Protein AF-A0A6M0CN75-F1 (afdb_monomer_lite)

Sequence (116 aa):
MQEIKKIYHNDIGIGFYWKKEENSSQKKVQLVFRDTGFYLTLSQLKEFSSIIEHTTKNDACTNCPHTNCRSILLKTPASFIELAVNKTELHGVLDLVKGVLFKIEMQQLMDGICKN

Secondary structure (DSSP, 8-state):
---EEEEEEETTEEEEEEGGGTT-SS-EEEEEETTEEEEEEHHHHHHHHHHHHHHHHT-GGGG-SSS----EEEE-SSTT-EEEE-HHHHHHHHHHHHHHHHHHHHHHHHHHHTT-

Structure (mmCIF, N/CA/C/O backbone):
data_AF-A0A6M0CN75-F1
#
_entry.id   AF-A0A6M0CN75-F1
#
loop_
_atom_site.group_PDB
_atom_site.id
_atom_site.type_symbol
_atom_site.label_atom_id
_atom_site.label_alt_id
_atom_site.label_comp_id
_atom_site.label_asym_id
_atom_site.label_entity_id
_atom_site.label_seq_id
_atom_site.pdbx_PDB_ins_code
_atom_site.Cartn_x
_atom_site.Cartn_y
_atom_site.Cartn_z
_atom_site.occupancy
_atom_site.B_iso_or_equiv
_atom_site.auth_seq_id
_atom_site.auth_comp_id
_atom_site.auth_asym_id
_atom_site.auth_atom_id
_atom_site.pdbx_PDB_model_num
ATOM 1 N N . MET A 1 1 ? -14.111 -17.629 12.416 1.00 45.06 1 MET A N 1
ATOM 2 C CA . MET A 1 1 ? -13.771 -17.223 11.034 1.00 45.06 1 MET A CA 1
ATOM 3 C C . MET A 1 1 ? -13.168 -15.831 11.097 1.00 45.06 1 MET A C 1
ATOM 5 O O . MET A 1 1 ? -13.750 -14.988 11.762 1.00 45.06 1 MET A O 1
ATOM 9 N N . GLN A 1 2 ? -11.963 -15.607 10.563 1.00 55.19 2 GLN A N 1
ATOM 10 C CA . GLN A 1 2 ? -11.301 -14.303 10.690 1.00 55.19 2 GLN A CA 1
ATOM 11 C C . GLN A 1 2 ? -12.006 -13.276 9.802 1.00 55.19 2 GLN A C 1
ATOM 13 O O . GLN A 1 2 ? -11.887 -13.296 8.582 1.00 55.19 2 GLN A O 1
ATOM 18 N N . GLU A 1 3 ? -12.785 -12.403 10.425 1.00 78.38 3 GLU A N 1
ATOM 19 C CA . GLU A 1 3 ? -13.490 -11.350 9.722 1.00 78.38 3 GLU A CA 1
ATOM 20 C C . GLU A 1 3 ? -12.517 -10.202 9.422 1.00 78.38 3 GLU A C 1
ATOM 22 O O . GLU A 1 3 ? -12.072 -9.486 10.319 1.00 78.38 3 GLU A O 1
ATOM 27 N N . ILE A 1 4 ? -12.145 -10.051 8.154 1.00 88.50 4 ILE A N 1
ATOM 28 C CA . ILE A 1 4 ? -11.357 -8.918 7.663 1.00 88.50 4 ILE A CA 1
ATOM 29 C C . ILE A 1 4 ? -12.293 -7.796 7.204 1.00 88.50 4 ILE A C 1
ATOM 31 O O . ILE A 1 4 ? -13.376 -8.052 6.673 1.00 88.50 4 ILE A O 1
ATOM 35 N N . LYS A 1 5 ? -11.876 -6.544 7.382 1.00 90.31 5 LYS A N 1
ATOM 36 C CA . LYS A 1 5 ? -12.545 -5.360 6.829 1.00 90.31 5 LYS A CA 1
ATOM 37 C C . LYS A 1 5 ? -11.715 -4.850 5.657 1.00 90.31 5 LYS A C 1
ATOM 39 O O . LYS A 1 5 ? -10.678 -4.221 5.855 1.00 90.31 5 LYS A O 1
ATOM 44 N N . LYS A 1 6 ? -12.146 -5.175 4.437 1.00 92.62 6 LYS A N 1
ATOM 45 C CA . LYS A 1 6 ? -11.460 -4.765 3.204 1.00 92.62 6 LYS A CA 1
ATOM 46 C C . LYS A 1 6 ? -11.496 -3.240 3.063 1.00 92.62 6 LYS A C 1
ATOM 48 O O . LYS A 1 6 ? -12.537 -2.636 3.301 1.00 92.62 6 LYS A O 1
ATOM 53 N N . ILE A 1 7 ? -10.371 -2.645 2.671 1.00 94.31 7 ILE A N 1
ATOM 54 C CA . ILE A 1 7 ? -10.235 -1.200 2.435 1.00 94.31 7 ILE A CA 1
ATOM 55 C C . ILE A 1 7 ? -10.244 -0.933 0.928 1.00 94.31 7 ILE A C 1
ATOM 57 O O . ILE A 1 7 ? -11.081 -0.189 0.422 1.00 94.31 7 ILE A O 1
ATOM 61 N N . TYR A 1 8 ? -9.317 -1.571 0.215 1.00 96.69 8 TYR A N 1
ATOM 62 C CA . TYR A 1 8 ? -9.128 -1.435 -1.226 1.00 96.69 8 TYR A CA 1
ATOM 63 C C . TYR A 1 8 ? -8.436 -2.687 -1.778 1.00 96.69 8 TYR A C 1
ATOM 65 O O . TYR A 1 8 ? -7.747 -3.392 -1.040 1.00 96.69 8 TYR A O 1
ATOM 73 N N . HIS A 1 9 ? -8.642 -2.981 -3.056 1.00 96.38 9 HIS A N 1
ATOM 74 C CA . HIS A 1 9 ? -7.955 -4.049 -3.779 1.00 96.38 9 HIS A CA 1
ATOM 75 C C . HIS A 1 9 ? -7.843 -3.663 -5.250 1.00 96.38 9 HIS A C 1
ATOM 77 O O . HIS A 1 9 ? -8.655 -2.882 -5.743 1.00 96.38 9 HIS A O 1
ATOM 83 N N . ASN A 1 10 ? -6.859 -4.240 -5.922 1.00 95.38 10 ASN A N 1
ATOM 84 C CA . ASN A 1 10 ? -6.695 -4.192 -7.366 1.00 95.38 10 ASN A CA 1
ATOM 85 C C . ASN A 1 10 ? -6.143 -5.550 -7.840 1.00 95.38 10 ASN A C 1
ATOM 87 O O . ASN A 1 10 ? -6.092 -6.507 -7.063 1.00 95.38 10 ASN A O 1
ATOM 91 N N . ASP A 1 11 ? -5.715 -5.636 -9.096 1.00 93.31 11 ASP A N 1
ATOM 92 C CA . ASP A 1 11 ? -5.296 -6.902 -9.711 1.00 93.31 11 ASP A CA 1
ATOM 93 C C . ASP A 1 11 ? -4.036 -7.523 -9.083 1.00 93.31 11 ASP A C 1
ATOM 95 O O . ASP A 1 11 ? -3.793 -8.716 -9.252 1.00 93.31 11 ASP A O 1
ATOM 99 N N . ILE A 1 12 ? -3.229 -6.745 -8.351 1.00 93.12 12 ILE A N 1
ATOM 100 C CA . ILE A 1 12 ? -1.976 -7.236 -7.759 1.00 93.12 12 ILE A CA 1
ATOM 101 C C . ILE A 1 12 ? -2.094 -7.594 -6.270 1.00 93.12 12 ILE A C 1
ATOM 103 O O . ILE A 1 12 ? -1.186 -8.224 -5.719 1.00 93.12 12 ILE A O 1
ATOM 107 N N . GLY A 1 13 ? -3.158 -7.154 -5.586 1.00 94.94 13 GLY A N 1
ATOM 108 C CA . GLY A 1 13 ? -3.227 -7.269 -4.135 1.00 94.94 13 GLY A CA 1
ATOM 109 C C . GLY A 1 13 ? -4.423 -6.607 -3.456 1.00 94.94 13 GLY A C 1
ATOM 110 O O . GLY A 1 13 ? -5.355 -6.098 -4.077 1.00 94.94 13 GLY A O 1
ATOM 111 N N . ILE A 1 14 ? -4.394 -6.640 -2.125 1.00 96.25 14 ILE A N 1
ATOM 112 C CA . ILE A 1 14 ? -5.475 -6.196 -1.245 1.00 96.25 14 ILE A CA 1
ATOM 113 C C . ILE A 1 14 ? -4.933 -5.527 0.021 1.00 96.25 14 ILE A C 1
ATOM 115 O O . ILE A 1 14 ? -3.964 -5.980 0.623 1.00 96.25 14 ILE A O 1
ATOM 119 N N . GLY A 1 15 ? -5.600 -4.461 0.458 1.00 96.31 15 GLY A N 1
ATOM 120 C CA . GLY A 1 15 ? -5.414 -3.837 1.764 1.00 96.31 15 GLY A CA 1
ATOM 121 C C . GLY A 1 15 ? -6.649 -4.017 2.643 1.00 96.31 15 GLY A C 1
ATOM 122 O O . GLY A 1 15 ? -7.780 -3.782 2.203 1.00 96.31 15 GLY A O 1
ATOM 123 N N . PHE A 1 16 ? -6.456 -4.426 3.895 1.00 94.19 16 PHE A N 1
ATOM 124 C CA . PHE A 1 16 ? -7.548 -4.646 4.843 1.00 94.19 16 PHE A CA 1
ATOM 125 C C . PHE A 1 16 ? -7.132 -4.412 6.300 1.00 94.19 16 PHE A C 1
ATOM 127 O O . PHE A 1 16 ? -5.952 -4.395 6.645 1.00 94.19 16 PHE A O 1
ATOM 134 N N . TYR A 1 17 ? -8.132 -4.257 7.165 1.00 91.62 17 TYR A N 1
ATOM 135 C CA . TYR A 1 17 ? -7.981 -4.287 8.618 1.00 91.62 17 TYR A CA 1
ATOM 136 C C . TYR A 1 17 ? -8.427 -5.635 9.183 1.00 91.62 17 TYR A C 1
ATOM 138 O O . TYR A 1 17 ? -9.397 -6.234 8.709 1.00 91.62 17 TYR A O 1
ATOM 146 N N . TRP A 1 18 ? -7.777 -6.085 10.253 1.00 88.38 18 TRP A N 1
ATOM 147 C CA . TRP A 1 18 ? -8.284 -7.181 11.076 1.00 88.38 18 TRP A CA 1
ATOM 148 C C . TRP A 1 18 ? -9.392 -6.660 12.000 1.00 88.38 18 TRP A C 1
ATOM 150 O O . TRP A 1 18 ? -9.136 -5.757 12.795 1.00 88.38 18 TRP A O 1
ATOM 160 N N . LYS A 1 19 ? -10.613 -7.230 11.964 1.00 82.06 19 LYS A N 1
ATOM 161 C CA . LYS A 1 19 ? -11.712 -6.759 12.840 1.00 82.06 19 LYS A CA 1
ATOM 162 C C . LYS A 1 19 ? -11.391 -6.886 14.333 1.00 82.06 19 LYS A C 1
ATOM 164 O O . LYS A 1 19 ? -11.830 -6.064 15.126 1.00 82.06 19 LYS A O 1
ATOM 169 N N . LYS A 1 20 ? -10.571 -7.872 14.720 1.00 76.06 20 LYS A N 1
ATOM 170 C CA . LYS A 1 20 ? -10.114 -8.043 16.112 1.00 76.06 20 LYS A CA 1
ATOM 171 C C . LYS A 1 20 ? -9.315 -6.848 16.643 1.00 76.06 20 LYS A C 1
ATOM 173 O O . LYS A 1 20 ? -9.228 -6.678 17.852 1.00 76.06 20 LYS A O 1
ATOM 178 N N . GLU A 1 21 ? -8.749 -6.031 15.757 1.00 68.69 21 GLU A N 1
ATOM 179 C CA . GLU A 1 21 ? -7.892 -4.898 16.112 1.00 68.69 21 GLU A CA 1
ATOM 180 C C . GLU A 1 21 ? -8.572 -3.540 15.886 1.00 68.69 21 GLU A C 1
ATOM 182 O O . GLU A 1 21 ? -7.928 -2.500 16.012 1.00 68.69 21 GLU A O 1
ATOM 187 N N . GLU A 1 22 ? -9.882 -3.512 15.605 1.00 62.19 22 GLU A N 1
ATOM 188 C CA . GLU A 1 22 ? -10.620 -2.262 15.361 1.00 62.19 22 GLU A CA 1
ATOM 189 C C . GLU A 1 22 ? -10.619 -1.322 16.586 1.00 62.19 22 GLU A C 1
ATOM 191 O O . GLU A 1 22 ? -10.648 -0.101 16.415 1.00 62.19 22 GLU A O 1
ATOM 196 N N . ASN A 1 23 ? -10.473 -1.886 17.795 1.00 61.81 23 ASN A N 1
ATOM 197 C CA . ASN A 1 23 ? -10.387 -1.173 19.077 1.00 61.81 23 ASN A CA 1
ATOM 198 C C . ASN A 1 23 ? -8.950 -0.874 19.545 1.00 61.81 23 ASN A C 1
ATOM 200 O O . ASN A 1 23 ? -8.764 -0.338 20.636 1.00 61.81 23 ASN A O 1
ATOM 204 N N . SER A 1 24 ? -7.924 -1.238 18.770 1.00 67.25 24 SER A N 1
ATOM 205 C CA . SER A 1 24 ? -6.539 -0.925 19.129 1.00 67.25 24 SER A CA 1
ATOM 206 C C . SER A 1 24 ? -6.237 0.549 18.858 1.00 67.25 24 SER A C 1
ATOM 208 O O . SER A 1 24 ? -6.551 1.071 17.785 1.00 67.25 24 SER A O 1
ATOM 210 N N . SER A 1 25 ? -5.563 1.214 19.801 1.00 61.88 25 SER A N 1
ATOM 211 C CA . SER A 1 25 ? -5.111 2.607 19.661 1.00 61.88 25 SER A CA 1
ATOM 212 C C . SER A 1 25 ? -4.169 2.815 18.468 1.00 61.88 25 SER A C 1
ATOM 214 O O . SER A 1 25 ? -4.010 3.939 17.997 1.00 61.88 25 SER A O 1
ATOM 216 N N . GLN A 1 26 ? -3.560 1.744 17.949 1.00 67.31 26 GLN A N 1
ATOM 217 C CA . GLN A 1 26 ? -2.672 1.790 16.793 1.00 67.31 26 GLN A CA 1
ATOM 218 C C . GLN A 1 26 ? -3.231 0.926 15.659 1.00 67.31 26 GLN A C 1
ATOM 220 O O . GLN A 1 26 ? -2.820 -0.218 15.464 1.00 67.31 26 GLN A O 1
ATOM 225 N N . LYS A 1 27 ? -4.177 1.486 14.893 1.00 80.31 27 LYS A N 1
ATOM 226 C CA . LYS A 1 27 ? -4.742 0.824 13.708 1.00 80.31 27 LYS A CA 1
ATOM 227 C C . LYS A 1 27 ? -3.641 0.567 12.679 1.00 80.31 27 LYS A C 1
ATOM 229 O O . LYS A 1 27 ? -3.052 1.504 12.134 1.00 80.31 27 LYS A O 1
ATOM 234 N N . LYS A 1 28 ? -3.375 -0.708 12.409 1.00 90.06 28 LYS A N 1
ATOM 235 C CA . LYS A 1 28 ? -2.435 -1.163 11.383 1.00 90.06 28 LYS A CA 1
ATOM 236 C C . LYS A 1 28 ? -3.194 -1.766 10.214 1.00 90.06 28 LYS A C 1
ATOM 238 O O . LYS A 1 28 ? -4.198 -2.446 10.393 1.00 90.06 28 LYS A O 1
ATOM 243 N N . VAL A 1 29 ? -2.706 -1.493 9.017 1.00 92.81 29 VAL A N 1
ATOM 244 C CA . VAL A 1 29 ? -3.228 -2.026 7.766 1.00 92.81 29 VAL A CA 1
ATOM 245 C C . VAL A 1 29 ? -2.427 -3.267 7.404 1.00 92.81 29 VAL A C 1
ATOM 247 O O . VAL A 1 29 ? -1.197 -3.231 7.386 1.00 92.81 29 VAL A O 1
ATOM 250 N N . GLN A 1 30 ? -3.123 -4.349 7.070 1.00 94.62 30 GLN A N 1
ATOM 251 C CA . GLN A 1 30 ? -2.525 -5.487 6.392 1.00 94.62 30 GLN A CA 1
ATOM 252 C C . GLN A 1 30 ? -2.617 -5.252 4.886 1.00 94.62 30 GLN A C 1
ATOM 254 O O . GLN A 1 30 ? -3.707 -5.237 4.314 1.00 94.62 30 GLN A O 1
ATOM 259 N N . LEU A 1 31 ? -1.466 -5.060 4.254 1.00 94.69 31 LEU A N 1
ATOM 260 C CA . LEU A 1 31 ? -1.324 -5.003 2.807 1.00 94.69 31 LEU A CA 1
ATOM 261 C C . LEU A 1 31 ? -0.793 -6.352 2.330 1.00 94.69 31 LEU A C 1
ATOM 263 O O . LEU A 1 31 ? 0.192 -6.842 2.875 1.00 94.69 31 LEU A O 1
ATOM 267 N N . VAL A 1 32 ? -1.431 -6.967 1.345 1.00 94.06 32 VAL A N 1
ATOM 268 C CA . VAL A 1 32 ? -0.993 -8.237 0.758 1.00 94.06 32 VAL A CA 1
ATOM 269 C C . VAL A 1 32 ? -0.902 -8.058 -0.743 1.00 94.06 32 VAL A C 1
ATOM 271 O O . VAL A 1 32 ? -1.877 -7.654 -1.371 1.00 94.06 32 VAL A O 1
ATOM 274 N N . PHE A 1 33 ? 0.256 -8.359 -1.312 1.00 91.81 33 PHE A N 1
ATOM 275 C CA . PHE A 1 33 ? 0.446 -8.422 -2.756 1.00 91.81 33 PHE A CA 1
ATOM 276 C C . PHE A 1 33 ? 1.475 -9.499 -3.083 1.00 91.81 33 PHE A C 1
ATOM 278 O O . PHE A 1 33 ? 2.406 -9.736 -2.304 1.00 91.81 33 PHE A O 1
ATOM 285 N N . ARG A 1 34 ? 1.285 -10.174 -4.224 1.00 83.31 34 ARG A N 1
ATOM 286 C CA . ARG A 1 34 ? 1.927 -11.473 -4.494 1.00 83.31 34 ARG A CA 1
ATOM 287 C C . ARG A 1 34 ? 1.713 -12.419 -3.295 1.00 83.31 34 ARG A C 1
ATOM 289 O O . ARG A 1 34 ? 0.592 -12.531 -2.811 1.00 83.31 34 ARG A O 1
ATOM 296 N N . ASP A 1 35 ? 2.780 -13.016 -2.770 1.00 84.62 35 ASP A N 1
ATOM 297 C CA . ASP A 1 35 ? 2.758 -13.910 -1.606 1.00 84.62 35 ASP A CA 1
ATOM 298 C C . ASP A 1 35 ? 3.290 -13.239 -0.326 1.00 84.62 35 ASP A C 1
ATOM 300 O O . ASP A 1 35 ? 3.657 -13.911 0.637 1.00 84.62 35 ASP A O 1
ATOM 304 N N . THR A 1 36 ? 3.390 -11.903 -0.305 1.00 89.38 36 THR A N 1
ATOM 305 C CA . THR A 1 36 ? 3.951 -11.153 0.831 1.00 89.38 36 THR A CA 1
ATOM 306 C C . THR A 1 36 ? 2.892 -10.292 1.509 1.00 89.38 36 THR A C 1
ATOM 308 O O . THR A 1 36 ? 2.158 -9.544 0.863 1.00 89.38 36 THR A O 1
ATOM 311 N N . GLY A 1 37 ? 2.836 -10.377 2.839 1.00 91.75 37 GLY A N 1
ATOM 312 C CA . GLY A 1 37 ? 1.985 -9.543 3.678 1.00 91.75 37 GLY A CA 1
ATOM 313 C C . GLY A 1 37 ? 2.799 -8.524 4.473 1.00 91.75 37 GLY A C 1
ATOM 314 O O . GLY A 1 37 ? 3.629 -8.900 5.294 1.00 91.75 37 GLY A O 1
ATOM 315 N N . PHE A 1 38 ? 2.508 -7.239 4.296 1.00 92.56 38 PHE A N 1
ATOM 316 C CA . PHE A 1 38 ? 3.069 -6.145 5.081 1.00 92.56 38 PHE A CA 1
ATOM 317 C C . PHE A 1 38 ? 2.065 -5.661 6.117 1.00 92.56 38 PHE A C 1
ATOM 319 O O . PHE A 1 38 ? 0.947 -5.273 5.775 1.00 92.56 38 PHE A O 1
ATOM 326 N N . TYR A 1 39 ? 2.482 -5.653 7.381 1.00 92.94 39 TYR A N 1
ATOM 327 C CA . TYR A 1 39 ? 1.666 -5.142 8.474 1.00 92.94 39 TYR A CA 1
ATOM 328 C C . TYR A 1 39 ? 2.151 -3.762 8.907 1.00 92.94 39 TYR A C 1
ATOM 330 O O . TYR A 1 39 ? 3.119 -3.632 9.656 1.00 92.94 39 TYR A O 1
ATOM 338 N N . LEU A 1 40 ? 1.499 -2.726 8.380 1.00 92.69 40 LEU A N 1
ATOM 339 C CA . LEU A 1 40 ? 2.013 -1.360 8.386 1.00 92.69 40 LEU A CA 1
ATOM 340 C C . LEU A 1 40 ? 1.115 -0.427 9.190 1.00 92.69 40 LEU A C 1
ATOM 342 O O . LEU A 1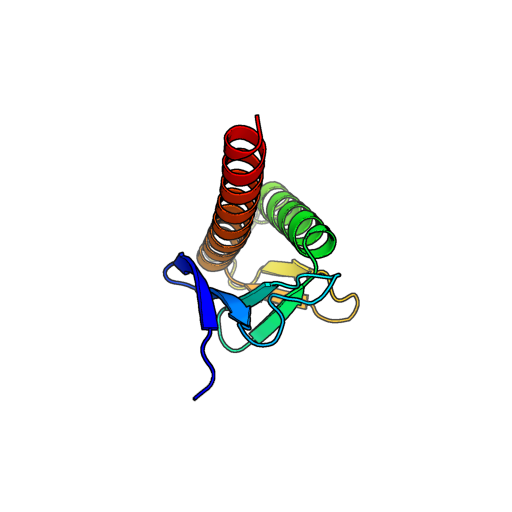 40 ? -0.112 -0.477 9.124 1.00 92.69 40 LEU A O 1
ATOM 346 N N . THR A 1 41 ? 1.736 0.488 9.922 1.00 93.00 41 THR A N 1
ATOM 347 C CA . THR A 1 41 ? 1.042 1.673 10.439 1.00 93.00 41 THR A CA 1
ATOM 348 C C . THR A 1 41 ? 0.713 2.643 9.301 1.00 93.00 41 THR A C 1
ATOM 350 O O . THR A 1 41 ? 1.311 2.576 8.228 1.00 93.00 41 THR A O 1
ATOM 353 N N . LEU A 1 42 ? -0.191 3.601 9.538 1.00 91.50 42 LEU A N 1
ATOM 354 C CA . LEU A 1 42 ? -0.491 4.644 8.548 1.00 91.50 42 LEU A CA 1
ATOM 355 C C . LEU A 1 42 ? 0.763 5.444 8.145 1.00 91.50 42 LEU A C 1
ATOM 357 O O . LEU A 1 42 ? 0.931 5.757 6.972 1.00 91.50 42 LEU A O 1
ATOM 361 N N . SER A 1 43 ? 1.661 5.727 9.096 1.00 92.25 43 SER A N 1
ATOM 362 C CA . SER A 1 43 ? 2.926 6.423 8.819 1.00 92.25 43 SER A CA 1
ATOM 363 C C . SER A 1 43 ? 3.823 5.610 7.883 1.00 92.25 43 SER A C 1
ATOM 365 O O . SER A 1 43 ? 4.260 6.115 6.855 1.00 92.25 43 SER A O 1
ATOM 367 N N . GLN A 1 44 ? 4.016 4.321 8.181 1.00 94.12 44 GLN A N 1
ATOM 368 C CA . GLN A 1 44 ? 4.804 3.419 7.332 1.00 94.12 44 GLN A CA 1
ATOM 369 C C . GLN A 1 44 ? 4.166 3.207 5.956 1.00 94.12 44 GLN A C 1
ATOM 371 O O . GLN A 1 44 ? 4.873 3.020 4.974 1.00 94.12 44 GLN A O 1
ATOM 376 N N . LEU A 1 45 ? 2.835 3.244 5.858 1.00 94.56 45 LEU A N 1
ATOM 377 C CA . LEU A 1 45 ? 2.136 3.163 4.578 1.00 94.56 45 LEU A CA 1
ATOM 378 C C . LEU A 1 45 ? 2.372 4.423 3.723 1.00 94.56 45 LEU A C 1
ATOM 380 O O . LEU A 1 45 ? 2.594 4.309 2.519 1.00 94.56 45 LEU A O 1
ATOM 384 N N . LYS A 1 46 ? 2.382 5.614 4.339 1.00 94.88 46 LYS A N 1
ATOM 385 C CA . LYS A 1 46 ? 2.743 6.878 3.667 1.00 94.88 46 LYS A CA 1
ATOM 386 C C . LYS A 1 46 ? 4.203 6.884 3.222 1.00 94.88 46 LYS A C 1
ATOM 388 O O . LYS A 1 46 ? 4.494 7.260 2.089 1.00 94.88 46 LYS A O 1
ATOM 393 N N . GLU A 1 47 ? 5.100 6.420 4.086 1.00 95.06 47 GLU A N 1
ATOM 394 C CA . GLU A 1 47 ? 6.509 6.216 3.750 1.00 95.06 47 GLU A CA 1
ATOM 395 C C . GLU A 1 47 ? 6.654 5.259 2.563 1.00 95.06 47 GLU A C 1
ATOM 397 O O . GLU A 1 47 ? 7.337 5.587 1.594 1.00 95.06 47 GLU A O 1
ATOM 402 N N . PHE A 1 48 ? 5.940 4.129 2.578 1.00 94.88 48 PHE A N 1
ATOM 403 C CA . PHE A 1 48 ? 5.976 3.176 1.474 1.00 94.88 48 PHE A CA 1
ATOM 404 C C . PHE A 1 48 ? 5.528 3.810 0.157 1.00 94.88 48 PHE A C 1
ATOM 406 O O . PHE A 1 48 ? 6.203 3.654 -0.856 1.00 94.88 48 PHE A O 1
ATOM 413 N N . SER A 1 49 ? 4.428 4.571 0.179 1.00 95.38 49 SER A N 1
ATOM 414 C CA . SER A 1 49 ? 3.946 5.306 -0.995 1.00 95.38 49 SER A CA 1
ATOM 415 C C . SER A 1 49 ? 5.023 6.232 -1.556 1.00 95.38 49 SER A C 1
ATOM 417 O O . SER A 1 49 ? 5.246 6.242 -2.764 1.00 95.38 49 SER A O 1
ATOM 419 N N . SER A 1 50 ? 5.707 6.985 -0.690 1.00 94.56 50 SER A N 1
ATOM 420 C CA . SER A 1 50 ? 6.791 7.883 -1.095 1.00 94.56 50 SER A CA 1
ATOM 421 C C . SER A 1 50 ? 7.949 7.113 -1.737 1.00 94.56 50 SER A C 1
ATOM 423 O O . SER A 1 50 ? 8.402 7.469 -2.824 1.00 94.56 50 SER A O 1
ATOM 425 N N . ILE A 1 51 ? 8.377 6.004 -1.122 1.00 93.00 51 ILE A N 1
ATOM 426 C CA . ILE A 1 51 ? 9.431 5.136 -1.665 1.00 93.00 51 ILE A CA 1
ATOM 427 C C . ILE A 1 51 ? 9.059 4.643 -3.069 1.00 93.00 51 ILE A C 1
ATOM 429 O O . ILE A 1 51 ? 9.854 4.801 -3.994 1.00 93.00 51 ILE A O 1
ATOM 433 N N . ILE A 1 52 ? 7.847 4.107 -3.253 1.00 92.25 52 ILE A N 1
ATOM 434 C CA . ILE A 1 52 ? 7.391 3.585 -4.550 1.00 92.25 52 ILE A CA 1
ATOM 435 C C . ILE A 1 52 ? 7.340 4.698 -5.604 1.00 92.25 52 ILE A C 1
ATOM 437 O O . ILE A 1 52 ? 7.767 4.489 -6.740 1.00 92.25 52 ILE A O 1
ATOM 441 N N . GLU A 1 53 ? 6.852 5.892 -5.252 1.00 92.38 53 GLU A N 1
ATOM 442 C CA . GLU A 1 53 ? 6.838 7.038 -6.167 1.00 92.38 53 GLU A CA 1
ATOM 443 C C . GLU A 1 53 ? 8.242 7.462 -6.588 1.00 92.38 53 GLU A C 1
ATOM 445 O O . GLU A 1 53 ? 8.475 7.732 -7.768 1.00 92.38 53 GLU A O 1
ATOM 450 N N . HIS A 1 54 ? 9.177 7.524 -5.639 1.00 90.19 54 HIS A N 1
ATOM 451 C CA . HIS A 1 54 ? 10.569 7.836 -5.931 1.00 90.19 54 HIS A CA 1
ATOM 452 C C . HIS A 1 54 ? 11.195 6.778 -6.837 1.00 90.19 54 HIS A C 1
ATOM 454 O O . HIS A 1 54 ? 11.858 7.147 -7.802 1.00 90.19 54 HIS A O 1
ATOM 460 N N . THR A 1 55 ? 10.945 5.490 -6.592 1.00 87.50 55 THR A N 1
ATOM 461 C CA . THR A 1 55 ? 11.403 4.404 -7.468 1.00 87.50 55 THR A CA 1
ATOM 462 C C . THR A 1 55 ? 10.801 4.525 -8.869 1.00 87.50 55 THR A C 1
ATOM 464 O O . THR A 1 55 ? 11.541 4.472 -9.840 1.00 87.50 55 THR A O 1
ATOM 467 N N . THR A 1 56 ? 9.499 4.805 -8.982 1.00 85.44 56 THR A N 1
ATOM 468 C CA . THR A 1 56 ? 8.805 4.964 -10.276 1.00 85.44 56 THR A CA 1
ATOM 469 C C . THR A 1 56 ? 9.340 6.162 -11.075 1.00 85.44 56 THR A C 1
ATOM 471 O O . THR A 1 56 ? 9.467 6.098 -12.294 1.00 85.44 56 THR A O 1
ATOM 474 N N . LYS A 1 57 ? 9.670 7.275 -10.402 1.00 83.31 57 LYS A N 1
ATOM 475 C CA . LYS A 1 57 ? 10.242 8.481 -11.036 1.00 83.31 57 LYS A CA 1
ATOM 476 C C . LYS A 1 57 ? 11.715 8.310 -11.411 1.00 83.31 57 LYS A C 1
ATOM 478 O O . LYS A 1 57 ? 12.146 8.852 -12.423 1.00 83.31 57 LYS A O 1
ATOM 483 N N . ASN A 1 58 ? 12.472 7.582 -10.591 1.00 75.00 58 ASN A N 1
ATOM 484 C CA . ASN A 1 58 ? 13.899 7.326 -10.784 1.00 75.00 58 ASN A CA 1
ATOM 485 C C . ASN A 1 58 ? 14.175 6.061 -11.599 1.00 75.00 58 ASN A C 1
ATOM 487 O O . ASN A 1 58 ? 15.335 5.652 -11.657 1.00 75.00 58 ASN A O 1
ATOM 491 N N . ASP A 1 59 ? 13.153 5.427 -12.187 1.00 62.44 59 ASP A N 1
ATOM 492 C CA . ASP A 1 59 ? 13.307 4.193 -12.952 1.00 62.44 59 ASP A CA 1
ATOM 493 C C . ASP A 1 59 ? 14.425 4.371 -13.986 1.00 62.44 59 ASP A C 1
ATOM 495 O O . ASP A 1 59 ? 14.278 5.031 -15.016 1.00 62.44 59 ASP A O 1
ATOM 499 N N . ALA A 1 60 ? 15.571 3.752 -13.695 1.00 54.75 60 ALA A N 1
ATOM 500 C CA . ALA A 1 60 ? 16.829 3.875 -14.426 1.00 54.75 60 ALA A CA 1
ATOM 501 C C . ALA A 1 60 ? 16.775 3.253 -15.838 1.00 54.75 60 ALA A C 1
ATOM 503 O O . ALA A 1 60 ? 17.797 3.097 -16.506 1.00 54.75 60 ALA A O 1
ATOM 504 N N . CYS A 1 61 ? 15.579 2.889 -16.307 1.00 59.72 61 CYS A N 1
ATOM 505 C CA . CYS A 1 61 ? 15.353 2.243 -17.589 1.00 59.72 61 CYS A CA 1
ATOM 506 C C . CYS A 1 61 ? 15.206 3.220 -18.758 1.00 59.72 61 CYS A C 1
ATOM 508 O O . CYS A 1 61 ? 15.103 2.763 -19.892 1.00 59.72 61 CYS A O 1
ATOM 510 N N . THR A 1 62 ? 15.266 4.538 -18.533 1.00 57.28 62 THR A N 1
ATOM 511 C CA . THR A 1 62 ? 15.242 5.540 -19.618 1.00 57.28 62 THR A CA 1
ATOM 512 C C . THR A 1 62 ? 16.381 5.346 -20.625 1.00 57.28 62 THR A C 1
ATOM 514 O O . THR A 1 62 ? 16.230 5.706 -21.785 1.00 57.28 62 THR A O 1
ATOM 517 N N . ASN A 1 63 ? 17.492 4.734 -20.196 1.00 56.06 63 ASN A N 1
ATOM 518 C CA . ASN A 1 63 ? 18.667 4.449 -21.024 1.00 56.06 63 ASN A CA 1
ATOM 519 C C . ASN A 1 63 ? 19.028 2.950 -21.069 1.00 56.06 63 ASN A C 1
ATOM 521 O O . ASN A 1 63 ? 20.160 2.595 -21.401 1.00 56.06 63 ASN A O 1
ATOM 525 N N . CYS A 1 64 ? 18.106 2.053 -20.695 1.00 62.69 64 CYS A N 1
ATOM 526 C CA . CYS A 1 64 ? 18.397 0.621 -20.720 1.00 62.69 64 CYS A CA 1
ATOM 527 C C . CYS A 1 64 ? 18.313 0.092 -22.165 1.00 62.69 64 CYS A C 1
ATOM 529 O O . CYS A 1 64 ? 17.271 0.242 -22.802 1.00 62.69 64 CYS A O 1
ATOM 531 N N . PRO A 1 65 ? 19.365 -0.564 -22.692 1.00 59.81 65 PRO A N 1
ATOM 532 C CA . PRO A 1 65 ? 19.352 -1.130 -24.044 1.00 59.81 65 PRO A CA 1
ATOM 533 C C . PRO A 1 65 ? 18.409 -2.338 -24.181 1.00 59.81 65 PRO A C 1
ATOM 535 O O . PRO A 1 65 ? 18.109 -2.764 -25.294 1.00 59.81 65 PRO A O 1
ATOM 538 N N . HIS A 1 66 ? 17.933 -2.894 -23.062 1.00 59.44 66 HIS A N 1
ATOM 539 C CA . HIS A 1 66 ? 16.908 -3.930 -23.041 1.00 59.44 66 HIS A CA 1
ATOM 540 C C . HIS A 1 66 ? 15.523 -3.301 -22.863 1.00 59.44 66 HIS A C 1
ATOM 542 O O . HIS A 1 66 ? 15.229 -2.690 -21.839 1.00 59.44 66 HIS A O 1
ATOM 548 N N . THR A 1 67 ? 14.635 -3.538 -23.827 1.00 55.94 67 THR A N 1
ATOM 549 C CA . THR A 1 67 ? 13.225 -3.104 -23.811 1.00 55.94 67 THR A CA 1
ATOM 550 C C . THR A 1 67 ? 12.402 -3.705 -22.667 1.00 55.94 67 THR A C 1
ATOM 552 O O . THR A 1 67 ? 11.348 -3.176 -22.329 1.00 55.94 67 THR A O 1
ATOM 555 N N . ASN A 1 68 ? 12.895 -4.775 -22.035 1.00 55.91 68 ASN A N 1
ATOM 556 C CA . ASN A 1 68 ? 12.275 -5.435 -20.891 1.00 55.91 68 ASN A CA 1
ATOM 557 C C . ASN A 1 68 ? 13.214 -5.404 -19.680 1.00 55.91 68 ASN A C 1
ATOM 559 O O . ASN A 1 68 ? 13.930 -6.372 -19.409 1.00 55.91 68 ASN A O 1
ATOM 563 N N . CYS A 1 69 ? 13.184 -4.311 -18.915 1.00 61.16 69 CYS A N 1
ATOM 564 C CA . CYS A 1 69 ? 13.708 -4.305 -17.551 1.00 61.16 69 CYS A CA 1
ATOM 565 C C . CYS A 1 69 ? 12.918 -5.323 -16.709 1.00 61.16 69 CYS A C 1
ATOM 567 O O . CYS A 1 69 ? 11.816 -5.044 -16.241 1.00 61.16 69 CYS A O 1
ATOM 569 N N . ARG A 1 70 ? 13.462 -6.540 -16.575 1.00 63.94 70 ARG A N 1
ATOM 570 C CA . ARG A 1 70 ? 12.783 -7.676 -15.928 1.00 63.94 70 ARG A CA 1
ATOM 571 C C . ARG A 1 70 ? 12.572 -7.491 -14.424 1.00 63.94 70 ARG A C 1
ATOM 573 O O . ARG A 1 70 ? 11.640 -8.083 -13.892 1.00 63.94 70 ARG A O 1
ATOM 580 N N . SER A 1 71 ? 13.410 -6.707 -13.746 1.00 75.25 71 SER A N 1
ATOM 581 C CA . SER A 1 71 ? 13.333 -6.540 -12.293 1.00 75.25 71 SER A CA 1
ATOM 582 C C . SER A 1 71 ? 13.869 -5.184 -11.832 1.00 75.25 71 SER A C 1
ATOM 584 O O . SER A 1 71 ? 15.039 -4.870 -12.042 1.00 75.25 71 SER A O 1
ATOM 586 N N . ILE A 1 72 ? 13.014 -4.424 -11.162 1.00 85.12 72 ILE A N 1
ATOM 587 C CA . ILE A 1 72 ? 13.296 -3.218 -10.386 1.00 85.12 72 ILE A CA 1
ATOM 588 C C . ILE A 1 72 ? 13.326 -3.640 -8.916 1.00 85.12 72 ILE A C 1
ATOM 590 O O . ILE A 1 72 ? 12.442 -4.368 -8.462 1.00 85.12 72 ILE A O 1
ATOM 594 N N . LEU A 1 73 ? 14.339 -3.202 -8.169 1.00 87.69 73 LEU A N 1
ATOM 595 C CA . LEU A 1 73 ? 14.410 -3.438 -6.728 1.00 87.69 73 LEU A CA 1
ATOM 596 C C . LEU A 1 73 ? 13.615 -2.356 -5.996 1.00 87.69 73 LEU A C 1
ATOM 598 O O . LEU A 1 73 ? 14.043 -1.207 -5.883 1.00 87.69 73 LEU A O 1
ATOM 602 N N . LEU A 1 74 ? 12.435 -2.734 -5.515 1.00 88.69 74 LEU A N 1
ATOM 603 C CA . LEU A 1 74 ? 11.580 -1.900 -4.691 1.00 88.69 7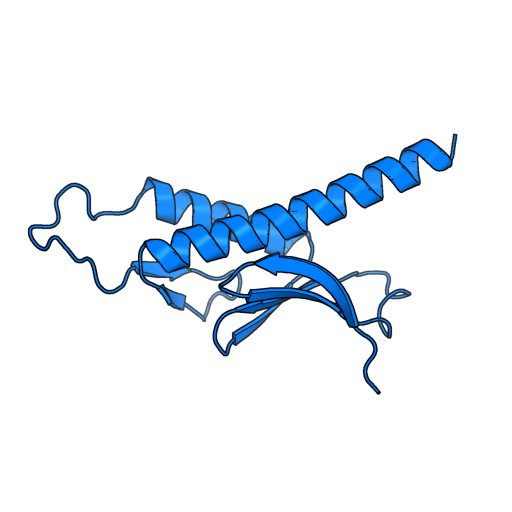4 LEU A CA 1
ATOM 604 C C . LEU A 1 74 ? 11.967 -2.062 -3.221 1.00 88.69 74 LEU A C 1
ATOM 606 O O . LEU A 1 74 ? 11.815 -3.135 -2.632 1.00 88.69 74 LEU A O 1
ATOM 610 N N . LYS A 1 75 ? 12.415 -0.965 -2.612 1.00 89.56 75 LYS A N 1
ATOM 611 C CA . LYS A 1 75 ? 12.612 -0.889 -1.164 1.00 89.56 75 LYS A CA 1
ATOM 612 C C . LYS A 1 75 ? 11.267 -0.945 -0.452 1.00 89.56 75 LYS A C 1
ATOM 614 O O . LYS A 1 75 ? 10.294 -0.341 -0.902 1.00 89.56 75 LYS A O 1
ATOM 619 N N . THR A 1 76 ? 11.220 -1.654 0.667 1.00 88.69 76 THR A N 1
ATOM 620 C CA . THR A 1 76 ? 10.032 -1.702 1.524 1.00 88.69 76 THR A CA 1
ATOM 621 C C . THR A 1 76 ? 10.286 -0.920 2.817 1.00 88.69 76 THR A C 1
ATOM 623 O O . THR A 1 76 ? 11.438 -0.638 3.143 1.00 88.69 76 THR A O 1
ATOM 626 N N . PRO A 1 77 ? 9.242 -0.574 3.591 1.00 84.81 77 PRO A N 1
ATOM 627 C CA . PRO A 1 77 ? 9.411 0.059 4.902 1.00 84.81 77 PRO A CA 1
ATOM 628 C C . PRO A 1 77 ? 10.141 -0.829 5.923 1.00 84.81 77 PRO A C 1
ATOM 630 O O . PRO A 1 77 ? 10.518 -0.361 6.994 1.00 84.81 77 PRO A O 1
ATOM 633 N N . ALA A 1 78 ? 10.315 -2.121 5.627 1.00 84.12 78 ALA A N 1
ATOM 634 C CA . ALA A 1 78 ? 11.198 -2.991 6.386 1.00 84.12 78 ALA A CA 1
ATOM 635 C C . ALA A 1 78 ? 12.625 -2.849 5.839 1.00 84.12 78 ALA A C 1
ATOM 637 O O . ALA A 1 78 ? 12.898 -3.193 4.691 1.00 84.12 78 ALA A O 1
ATOM 638 N N . SER A 1 79 ? 13.550 -2.389 6.682 1.00 78.31 79 SER A N 1
ATOM 639 C CA . SER A 1 79 ? 14.928 -2.044 6.296 1.00 78.31 79 SER A CA 1
ATOM 640 C C . SER A 1 79 ? 15.765 -3.206 5.747 1.00 78.31 79 SER A C 1
ATOM 642 O O . SER A 1 79 ? 16.824 -2.979 5.172 1.00 78.31 79 SER A O 1
ATOM 644 N N . PHE A 1 80 ? 15.300 -4.440 5.917 1.00 83.12 80 PHE A N 1
ATOM 645 C CA . PHE A 1 80 ? 15.981 -5.678 5.533 1.00 83.12 80 PHE A CA 1
ATOM 646 C C . PHE A 1 80 ? 15.256 -6.446 4.417 1.00 83.12 80 PHE A C 1
ATOM 648 O O . PHE A 1 80 ? 15.679 -7.546 4.070 1.00 83.12 80 PHE A O 1
ATOM 655 N N . ILE A 1 81 ? 14.167 -5.899 3.858 1.00 87.06 81 ILE A N 1
ATOM 656 C CA . ILE A 1 81 ? 13.396 -6.552 2.792 1.00 87.06 81 ILE A CA 1
ATOM 657 C C . ILE A 1 81 ? 13.296 -5.622 1.583 1.00 87.06 81 ILE A C 1
ATOM 659 O O . ILE A 1 81 ? 12.715 -4.536 1.650 1.00 87.06 81 ILE A O 1
ATOM 663 N N . GLU A 1 82 ? 13.806 -6.097 0.453 1.00 87.94 82 GLU A N 1
ATOM 664 C CA . GLU A 1 82 ? 13.627 -5.493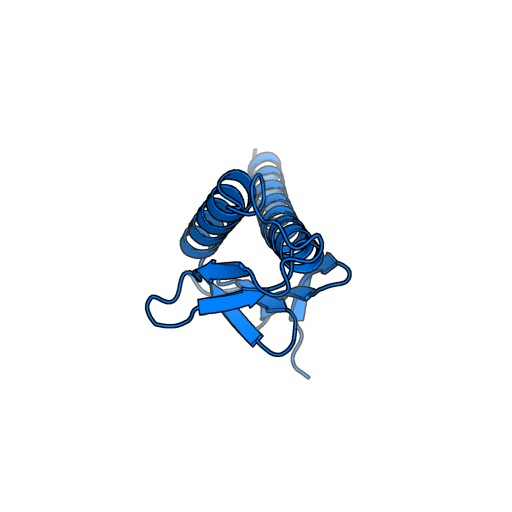 -0.866 1.00 87.94 82 GLU A CA 1
ATOM 665 C C . GLU A 1 82 ? 12.899 -6.490 -1.770 1.00 87.94 82 GLU A C 1
ATOM 667 O O . GLU A 1 82 ? 13.085 -7.704 -1.665 1.00 87.94 82 GLU A O 1
ATOM 672 N N . LEU A 1 83 ? 12.044 -5.985 -2.655 1.00 88.50 83 LEU A N 1
ATOM 673 C CA . LEU A 1 83 ? 11.250 -6.802 -3.562 1.00 88.50 83 LEU A CA 1
ATOM 674 C C . LEU A 1 83 ? 11.659 -6.552 -5.006 1.00 88.50 83 LEU A C 1
ATOM 676 O O . LEU A 1 83 ? 11.677 -5.416 -5.467 1.00 88.50 83 LEU A O 1
ATOM 680 N N . ALA A 1 84 ? 11.912 -7.624 -5.751 1.00 89.12 84 ALA A N 1
ATOM 681 C CA . ALA A 1 84 ? 12.111 -7.544 -7.192 1.00 89.12 84 ALA A CA 1
ATOM 682 C C . ALA A 1 84 ? 10.753 -7.510 -7.910 1.00 89.12 84 ALA A C 1
ATOM 684 O O . ALA A 1 84 ? 10.028 -8.508 -7.914 1.00 89.12 84 ALA A O 1
ATOM 685 N N . VAL A 1 85 ? 10.404 -6.381 -8.526 1.00 88.00 85 VAL A N 1
ATOM 686 C CA . VAL A 1 85 ? 9.130 -6.157 -9.233 1.00 88.00 85 VAL A CA 1
ATOM 687 C C . VAL A 1 85 ? 9.373 -5.707 -10.668 1.00 88.00 85 VAL A C 1
ATOM 689 O O . VAL A 1 85 ? 10.372 -5.057 -10.951 1.00 88.00 85 VAL A O 1
ATOM 692 N N . ASN A 1 86 ? 8.486 -6.040 -11.600 1.00 88.19 86 ASN A N 1
ATOM 693 C CA . ASN A 1 86 ? 8.524 -5.427 -12.928 1.00 88.19 86 ASN A CA 1
ATOM 694 C C . ASN A 1 86 ? 7.804 -4.064 -12.923 1.00 88.19 86 ASN A C 1
ATOM 696 O O . ASN A 1 86 ? 7.174 -3.677 -11.939 1.00 88.19 86 ASN A O 1
ATOM 700 N N . LYS A 1 87 ? 7.876 -3.326 -14.036 1.00 86.50 87 LYS A N 1
ATOM 701 C CA . LYS A 1 87 ? 7.260 -1.994 -14.146 1.00 86.50 87 LYS A CA 1
ATOM 702 C C . LYS A 1 87 ? 5.743 -2.022 -13.926 1.00 86.50 87 LYS A C 1
ATOM 704 O O . LYS A 1 87 ? 5.218 -1.154 -13.235 1.00 86.50 87 LYS A O 1
ATOM 709 N N . THR A 1 88 ? 5.040 -2.997 -14.495 1.00 88.69 88 THR A N 1
ATOM 710 C CA . THR A 1 88 ? 3.583 -3.135 -14.346 1.00 88.69 88 THR A CA 1
ATOM 711 C C . THR A 1 88 ? 3.206 -3.385 -12.890 1.00 88.69 88 THR A C 1
ATOM 713 O O . THR A 1 88 ? 2.310 -2.736 -12.359 1.00 88.69 88 THR A O 1
ATOM 716 N N . GLU A 1 89 ? 3.937 -4.269 -12.216 1.00 89.94 89 GLU A N 1
ATOM 717 C CA . GLU A 1 89 ? 3.743 -4.553 -10.797 1.00 89.94 89 GLU A CA 1
ATOM 718 C C . GLU A 1 89 ? 4.071 -3.342 -9.930 1.00 89.94 89 GLU A C 1
ATOM 720 O O . GLU A 1 89 ? 3.311 -3.051 -9.017 1.00 89.94 89 GLU A O 1
ATOM 725 N N . LEU A 1 90 ? 5.136 -2.591 -10.231 1.00 91.00 90 LEU A N 1
ATOM 726 C CA . LEU A 1 90 ? 5.477 -1.366 -9.505 1.00 91.00 90 LEU A CA 1
ATOM 727 C C . LEU A 1 90 ? 4.319 -0.355 -9.532 1.00 91.00 90 LEU A C 1
ATOM 729 O O . LEU A 1 90 ? 3.941 0.177 -8.488 1.00 91.00 90 LEU A O 1
ATOM 733 N N . HIS A 1 91 ? 3.708 -0.146 -10.704 1.00 91.88 91 HIS A N 1
ATOM 734 C CA . HIS A 1 91 ? 2.531 0.718 -10.840 1.00 91.88 91 HIS A CA 1
ATOM 735 C C . HIS A 1 91 ? 1.313 0.141 -10.112 1.00 91.88 91 HIS A C 1
ATOM 737 O O . HIS A 1 91 ? 0.588 0.887 -9.458 1.00 91.88 91 HIS A O 1
ATOM 743 N N . GLY A 1 92 ? 1.112 -1.179 -10.164 1.00 94.19 92 GLY A N 1
ATOM 744 C CA . GLY A 1 92 ? 0.059 -1.850 -9.405 1.00 94.19 92 GLY A CA 1
ATOM 745 C C . GLY A 1 92 ? 0.222 -1.681 -7.891 1.00 94.19 92 GLY A C 1
ATOM 746 O O . GLY A 1 92 ? -0.765 -1.445 -7.194 1.00 94.19 92 GLY A O 1
ATOM 747 N N . VAL A 1 93 ? 1.455 -1.756 -7.370 1.00 94.25 93 VAL A N 1
ATOM 748 C CA . VAL A 1 93 ? 1.754 -1.559 -5.937 1.00 94.25 93 VAL A CA 1
ATOM 749 C C . VAL A 1 93 ? 1.518 -0.107 -5.556 1.00 94.25 93 VAL A C 1
ATOM 751 O O . VAL A 1 93 ? 0.916 0.153 -4.514 1.00 94.25 93 VAL A O 1
ATOM 754 N N . LEU A 1 94 ? 1.915 0.836 -6.413 1.00 95.25 94 LEU A N 1
ATOM 755 C CA . LEU A 1 94 ? 1.637 2.252 -6.202 1.00 95.25 94 LEU A CA 1
ATOM 756 C C . LEU A 1 94 ? 0.130 2.528 -6.123 1.00 95.25 94 LEU A C 1
ATOM 758 O O . LEU A 1 94 ? -0.314 3.193 -5.188 1.00 95.25 94 LEU A O 1
ATOM 762 N N . ASP A 1 95 ? -0.650 2.000 -7.071 1.00 96.44 95 ASP A N 1
ATOM 763 C CA . ASP A 1 95 ? -2.111 2.118 -7.077 1.00 96.44 95 ASP A CA 1
ATOM 764 C C . ASP A 1 95 ? -2.729 1.497 -5.820 1.00 96.44 95 ASP A C 1
ATOM 766 O O . ASP A 1 95 ? -3.543 2.133 -5.152 1.00 96.44 95 ASP A O 1
ATOM 770 N N . LEU A 1 96 ? -2.285 0.298 -5.434 1.00 96.75 96 LEU A N 1
ATOM 771 C CA . LEU A 1 96 ? -2.791 -0.391 -4.251 1.00 96.75 96 LEU A CA 1
ATOM 772 C C . LEU A 1 96 ? -2.562 0.441 -2.984 1.00 96.75 96 LEU A C 1
ATOM 774 O O . LEU A 1 96 ? -3.495 0.678 -2.215 1.00 96.75 96 LEU A O 1
ATOM 778 N N . VAL A 1 97 ? -1.329 0.908 -2.769 1.00 96.06 97 VAL A N 1
ATOM 779 C CA . VAL A 1 97 ? -0.959 1.696 -1.585 1.00 96.06 97 VAL A CA 1
ATOM 780 C C . VAL A 1 97 ? -1.713 3.026 -1.556 1.00 96.06 97 VAL A C 1
ATOM 782 O O . VAL A 1 97 ? -2.263 3.391 -0.514 1.00 96.06 97 VAL A O 1
ATOM 785 N N . LYS A 1 98 ? -1.806 3.727 -2.692 1.00 96.62 98 LYS A N 1
ATOM 786 C CA . LYS A 1 98 ? -2.554 4.987 -2.793 1.00 96.62 98 LYS A CA 1
ATOM 787 C C . LYS A 1 98 ? -4.049 4.804 -2.593 1.00 96.62 98 LYS A C 1
ATOM 789 O O . LYS A 1 98 ? -4.649 5.587 -1.864 1.00 96.62 98 LYS A O 1
ATOM 794 N N . GLY A 1 99 ? -4.649 3.780 -3.193 1.00 96.69 99 GLY A N 1
ATOM 795 C CA . GLY A 1 99 ? -6.071 3.484 -3.044 1.00 96.69 99 GLY A CA 1
ATOM 796 C C . GLY A 1 99 ? -6.436 3.177 -1.593 1.00 96.69 99 GLY A C 1
ATOM 797 O O . GLY A 1 99 ? -7.436 3.681 -1.079 1.00 96.69 99 GLY A O 1
ATOM 798 N N . VAL A 1 100 ? -5.580 2.429 -0.889 1.00 96.38 100 VAL A N 1
ATOM 799 C CA . VAL A 1 100 ? -5.724 2.194 0.553 1.00 96.38 100 VAL A CA 1
ATOM 800 C C . VAL A 1 100 ? -5.605 3.500 1.346 1.00 96.38 100 VAL A C 1
ATOM 802 O O . VAL A 1 100 ? -6.489 3.787 2.152 1.00 96.38 100 VAL A O 1
ATOM 805 N N . LEU A 1 101 ? -4.558 4.305 1.118 1.00 95.88 101 LEU A N 1
ATOM 806 C CA . LEU A 1 101 ? -4.368 5.592 1.804 1.00 95.88 101 LEU A CA 1
ATOM 807 C C . LEU A 1 101 ? -5.562 6.527 1.599 1.00 95.88 101 LEU A C 1
ATOM 809 O O . LEU A 1 101 ? -6.118 7.034 2.571 1.00 95.88 101 LEU A O 1
ATOM 813 N N . PHE A 1 102 ? -6.004 6.679 0.353 1.00 96.12 102 PHE A N 1
ATOM 814 C CA . PHE A 1 102 ? -7.136 7.521 -0.012 1.00 96.12 102 PHE A CA 1
ATOM 815 C C . PHE A 1 102 ? -8.418 7.102 0.713 1.00 96.12 102 PHE A C 1
ATOM 817 O O . PHE A 1 102 ? -9.124 7.945 1.261 1.00 96.12 102 PHE A O 1
ATOM 824 N N . LYS A 1 103 ? -8.718 5.797 0.770 1.00 94.56 103 LYS A N 1
ATOM 825 C CA . LYS A 1 103 ? -9.900 5.287 1.482 1.00 94.56 103 LYS A CA 1
ATOM 826 C C . LYS A 1 103 ? -9.845 5.572 2.982 1.00 94.56 103 LYS A C 1
ATOM 828 O O . LYS A 1 103 ? -10.872 5.919 3.561 1.00 94.56 103 LYS A O 1
ATOM 833 N N . ILE A 1 104 ? -8.671 5.446 3.600 1.00 92.12 104 ILE A N 1
ATOM 834 C CA . ILE A 1 104 ? -8.482 5.741 5.027 1.00 92.12 104 ILE A CA 1
ATOM 835 C C . ILE A 1 104 ? -8.702 7.229 5.296 1.00 92.12 104 ILE A C 1
ATOM 837 O O . ILE A 1 104 ? -9.463 7.581 6.194 1.00 92.12 104 ILE A O 1
ATOM 841 N N . GLU A 1 105 ? -8.065 8.096 4.510 1.00 91.69 105 GLU A N 1
ATOM 842 C CA . GLU A 1 105 ? -8.157 9.550 4.671 1.00 91.69 105 GLU A CA 1
ATOM 843 C C . GLU A 1 105 ? -9.576 10.063 4.388 1.00 91.69 105 GLU A C 1
ATOM 845 O O . GLU A 1 105 ? -10.097 10.880 5.146 1.00 91.69 105 GLU A O 1
ATOM 850 N N . MET A 1 106 ? -10.257 9.515 3.374 1.00 92.69 106 MET A N 1
ATOM 851 C CA . MET A 1 106 ? -11.678 9.784 3.131 1.00 92.69 106 MET A CA 1
ATOM 852 C C . MET A 1 106 ? -12.549 9.398 4.325 1.00 92.69 106 MET A C 1
ATOM 854 O O . MET A 1 106 ? -13.402 10.184 4.729 1.00 92.69 106 MET A O 1
ATOM 858 N N . GLN A 1 107 ? -12.347 8.211 4.905 1.00 89.31 107 GLN A N 1
ATOM 859 C CA . GLN A 1 107 ? -13.144 7.780 6.053 1.00 89.31 107 GLN A CA 1
ATOM 860 C C . GLN A 1 107 ? -12.911 8.694 7.264 1.00 89.31 107 GLN A C 1
ATOM 862 O O . GLN A 1 107 ? -13.868 9.107 7.910 1.00 89.31 107 GLN A O 1
ATOM 867 N N . GLN A 1 108 ? -11.656 9.067 7.535 1.00 88.12 108 GLN A N 1
ATOM 868 C CA . GLN A 1 108 ? -11.314 10.007 8.607 1.00 88.12 108 GLN A CA 1
ATOM 869 C C . GLN A 1 108 ? -11.977 11.375 8.412 1.00 88.12 108 GLN A C 1
ATOM 871 O O . GLN A 1 108 ? -12.457 11.964 9.380 1.00 88.12 108 GLN A O 1
ATOM 876 N N . LEU A 1 109 ? -12.032 11.865 7.170 1.00 88.69 109 LEU A N 1
ATOM 877 C CA . LEU A 1 109 ? -12.711 13.112 6.838 1.00 88.69 109 LEU A CA 1
ATOM 878 C C . LEU A 1 109 ? -14.222 13.012 7.088 1.00 88.69 109 LEU A C 1
ATOM 880 O O . LEU A 1 109 ? -14.784 13.888 7.740 1.00 88.69 109 LEU A O 1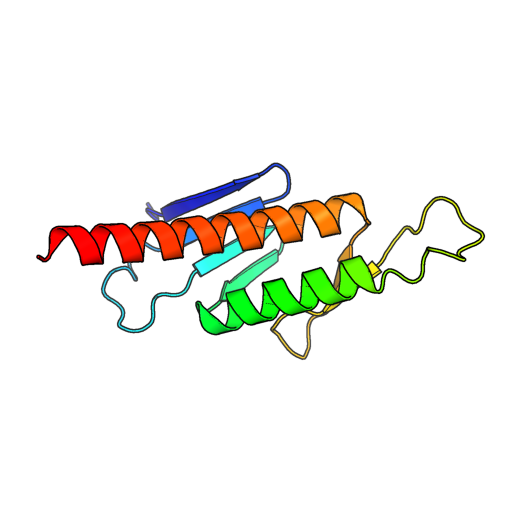
ATOM 884 N N . MET A 1 110 ? -14.877 11.947 6.614 1.00 87.94 110 MET A N 1
ATOM 885 C CA . MET A 1 110 ? -16.319 11.747 6.821 1.00 87.94 110 MET A CA 1
ATOM 886 C C . MET A 1 110 ? -16.666 11.615 8.309 1.00 87.94 110 MET A C 1
ATOM 888 O O . MET A 1 110 ? -17.578 12.286 8.784 1.00 87.94 110 MET A O 1
ATOM 892 N N . ASP A 1 111 ? -15.888 10.832 9.061 1.00 84.94 111 ASP A N 1
ATOM 893 C CA . ASP A 1 111 ? -16.065 10.666 10.507 1.00 84.94 111 ASP A CA 1
ATOM 894 C C . ASP A 1 111 ? -15.850 11.986 11.275 1.00 84.94 111 ASP A C 1
ATOM 896 O O . ASP A 1 111 ? -16.427 12.178 12.346 1.00 84.94 111 ASP A O 1
ATOM 900 N N . GLY A 1 112 ? -15.012 12.890 10.756 1.00 80.12 112 GLY A N 1
ATOM 901 C CA .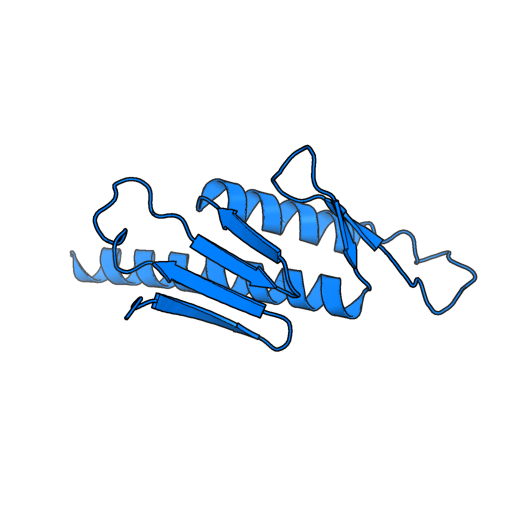 GLY A 1 112 ? -14.797 14.227 11.309 1.00 80.12 112 GLY A CA 1
ATOM 902 C C . GLY A 1 112 ? -15.936 15.200 10.999 1.00 80.12 112 GLY A C 1
ATOM 903 O O . GLY A 1 112 ? -16.341 15.958 11.875 1.00 80.12 112 GLY A O 1
ATOM 904 N N . ILE A 1 113 ? -16.488 15.153 9.782 1.00 75.31 113 ILE A N 1
ATOM 905 C CA . ILE A 1 113 ? -17.609 16.010 9.364 1.00 75.31 113 ILE A CA 1
ATOM 906 C C . ILE A 1 113 ? -18.899 15.627 10.103 1.00 75.31 113 ILE A C 1
ATOM 908 O O . ILE A 1 113 ? -19.639 16.507 10.522 1.00 75.31 113 ILE A 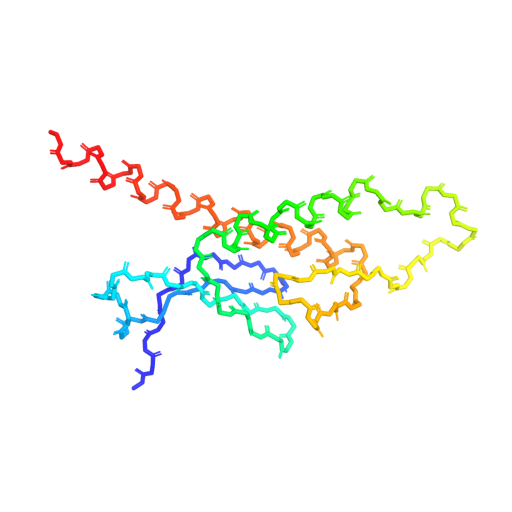O 1
ATOM 912 N N . CYS A 1 114 ? -19.156 14.333 10.323 1.00 62.31 114 CYS A N 1
ATOM 913 C CA . CYS A 1 114 ? -20.358 13.854 11.017 1.00 62.31 114 CYS A CA 1
ATOM 914 C C . CYS A 1 114 ? -20.363 14.099 12.541 1.00 62.31 114 CYS A C 1
ATOM 916 O O . CYS A 1 114 ? -21.315 13.701 13.211 1.00 62.31 114 CYS A O 1
ATOM 918 N N . LYS A 1 115 ? -19.305 14.702 13.100 1.00 58.41 115 LYS A N 1
ATOM 919 C CA . LYS A 1 115 ? -19.191 15.039 14.530 1.00 58.41 115 LYS A CA 1
ATOM 920 C C . LYS A 1 115 ? -19.453 16.518 14.843 1.00 58.41 115 LYS A C 1
ATOM 922 O O . LYS A 1 115 ? -19.330 16.888 16.009 1.00 58.41 115 LYS A O 1
ATOM 927 N N . ASN A 1 116 ? -19.810 17.319 13.836 1.00 44.66 116 ASN A N 1
ATOM 928 C CA . ASN A 1 116 ? -20.194 18.725 13.977 1.00 44.66 116 ASN A CA 1
ATOM 929 C C . ASN A 1 116 ? -21.700 18.919 13.812 1.00 44.66 116 ASN A C 1
ATOM 931 O O . ASN A 1 116 ? -22.269 18.311 12.878 1.00 44.66 116 ASN A O 1
#

Organism: NCBI:txid1481457

Radius of gyration: 15.98 Å; chains: 1; bounding box: 40×36×44 Å

pLDDT: mean 84.05, std 13.49, range [44.66, 96.75]

Foldseek 3Di:
DFDWAWQDDDPFWTKTFGPVCPPPPFTWIWTDGDHDTDTGTLVQLVVLLVQLVVQLVPVVCPPPPDPFPPFDWRDHSPNPDTDTDGNVVSVNVNCNSVSNNVSVVVVVVVVVVVVD